Protein AF-A0A7M3X9D4-F1 (afdb_monomer)

pLDDT: mean 77.09, std 12.68, range [37.78, 92.19]

Secondary structure (DSSP, 8-state):
-----------TTHHHHHHHHHHHHTTS---------GGGSTTTTSS--PPP-GGG---TT--S----EEEEEEEETTEEEEEEE-------GGGGT-STTSHHHHHIIIII---SS----HHHHHHHTTS-----

Nearest PDB structures (foldseek):
  8yf8-assembly1_B  TM=4.344E-01  e=1.551E+00  Dragon grouper nervous necrosis virus

Mean predicted aligned error: 13.65 Å

Solvent-accessible surface area (backbone atoms only — not comparable to full-atom values): 8427 Å² total; per-residue (Å²): 137,87,82,81,79,80,79,78,81,74,70,87,61,53,62,66,54,51,52,51,49,61,62,52,51,61,76,76,47,80,78,82,65,44,71,53,30,68,37,23,25,66,91,60,34,68,38,65,19,54,62,69,58,68,90,74,58,88,50,89,88,55,80,58,75,40,78,67,47,79,47,80,44,74,81,46,102,88,40,73,48,78,49,79,46,77,46,70,66,63,41,63,29,58,85,72,56,42,27,80,80,9,60,35,14,44,31,29,48,75,70,40,58,45,59,95,82,54,52,51,54,69,60,51,49,69,44,40,74,90,48,76,38,61,65,129

Sequence (136 aa):
MTGSAGMRNQSKNGLPFLLVAMFTLQMLVPIVSASGMQSCSPLISSGTCDTYDHNDDMTEHRQDWVEGSYVFDLISTSSIELELTWAVREFERDTLGLGSGTTVGDTLEQTDGLDANDGAPADLIRHTFDQSTGGS

Structure (mmCIF, N/CA/C/O backbone):
data_AF-A0A7M3X9D4-F1
#
_entry.id   AF-A0A7M3X9D4-F1
#
loop_
_atom_site.group_PDB
_atom_site.id
_atom_site.type_symbol
_atom_site.label_atom_id
_atom_site.label_alt_id
_atom_site.label_comp_id
_atom_site.label_asym_id
_atom_site.label_entity_id
_atom_site.label_seq_id
_atom_site.pdbx_PDB_ins_code
_atom_site.Cartn_x
_atom_site.Cartn_y
_atom_site.Cartn_z
_atom_site.occupancy
_atom_site.B_iso_or_equiv
_atom_site.auth_seq_id
_atom_site.auth_comp_id
_atom_site.auth_asym_id
_atom_site.auth_atom_id
_atom_site.pdbx_PDB_model_num
ATOM 1 N N . MET A 1 1 ? -18.888 41.094 60.535 1.00 37.78 1 MET A N 1
ATOM 2 C CA . MET A 1 1 ? -17.920 40.583 59.542 1.00 37.78 1 MET A CA 1
ATOM 3 C C . MET A 1 1 ? -18.711 40.040 58.364 1.00 37.78 1 MET A C 1
ATOM 5 O O . MET A 1 1 ? -19.284 38.967 58.466 1.00 37.78 1 MET A O 1
ATOM 9 N N . THR A 1 2 ? -18.864 40.831 57.304 1.00 40.19 2 THR A N 1
ATOM 10 C CA . THR A 1 2 ? -19.602 40.453 56.090 1.00 40.19 2 THR A CA 1
ATOM 11 C C . THR A 1 2 ? -18.639 39.774 55.118 1.00 40.19 2 THR A C 1
ATOM 13 O O . THR A 1 2 ? -17.779 40.437 54.544 1.00 40.19 2 THR A O 1
ATOM 16 N N . GLY A 1 3 ? -18.745 38.453 54.970 1.00 42.03 3 GLY A N 1
ATOM 17 C CA . GLY A 1 3 ? -18.007 37.698 53.959 1.00 42.03 3 GLY A CA 1
ATOM 18 C C . GLY A 1 3 ? -18.709 37.807 52.609 1.00 42.03 3 GLY A C 1
ATOM 19 O O . GLY A 1 3 ? -19.801 37.273 52.439 1.00 42.03 3 GLY A O 1
ATOM 20 N N . SER A 1 4 ? -18.098 38.522 51.665 1.00 45.66 4 SER A N 1
ATOM 21 C CA . SER A 1 4 ? -18.539 38.577 50.270 1.00 45.66 4 SER A CA 1
ATOM 22 C C . SER A 1 4 ? -18.175 37.260 49.583 1.00 45.66 4 SER A C 1
ATOM 24 O O . SER A 1 4 ? -16.997 36.967 49.375 1.00 45.66 4 SER A O 1
ATOM 26 N N . ALA A 1 5 ? -19.177 36.439 49.267 1.00 51.94 5 ALA A N 1
ATOM 27 C CA . ALA A 1 5 ? -18.996 35.263 48.430 1.00 51.94 5 ALA A CA 1
ATOM 28 C C . ALA A 1 5 ? -18.882 35.721 46.970 1.00 51.94 5 ALA A C 1
ATOM 30 O O . ALA A 1 5 ? -19.859 36.154 46.360 1.00 51.94 5 ALA A O 1
ATOM 31 N N . GLY A 1 6 ? -17.672 35.646 46.414 1.00 48.75 6 GLY A N 1
ATOM 32 C CA . GLY A 1 6 ? -17.430 35.904 45.000 1.00 48.75 6 GLY A CA 1
ATOM 33 C C . GLY A 1 6 ? -18.200 34.910 44.131 1.00 48.75 6 GLY A C 1
ATOM 34 O O . GLY A 1 6 ? -17.883 33.721 44.101 1.00 48.75 6 GLY A O 1
ATOM 35 N N . MET A 1 7 ? -19.204 35.397 43.402 1.00 52.00 7 MET A N 1
ATOM 36 C CA . MET A 1 7 ? -19.862 34.642 42.339 1.00 52.00 7 MET A CA 1
ATOM 37 C C . MET A 1 7 ? -18.863 34.410 41.199 1.00 52.00 7 MET A C 1
ATOM 39 O O . MET A 1 7 ? -18.605 35.293 40.382 1.00 52.00 7 MET A O 1
ATOM 43 N N . ARG A 1 8 ? -18.285 33.206 41.144 1.00 59.38 8 ARG A N 1
ATOM 44 C CA . ARG A 1 8 ? -17.506 32.733 39.994 1.00 59.38 8 ARG A CA 1
ATOM 45 C C . ARG A 1 8 ? -18.478 32.477 38.842 1.00 59.38 8 ARG A C 1
ATOM 47 O O . ARG A 1 8 ? -19.242 31.514 38.867 1.00 59.38 8 ARG A O 1
ATOM 54 N N . ASN A 1 9 ? -18.469 33.366 37.856 1.00 60.09 9 ASN A N 1
ATOM 55 C CA . ASN A 1 9 ? -19.311 33.273 36.670 1.00 60.09 9 ASN A CA 1
ATOM 56 C C . ASN A 1 9 ? -18.798 32.122 35.781 1.00 60.09 9 ASN A C 1
ATOM 58 O O . ASN A 1 9 ? -17.870 32.295 34.995 1.00 60.09 9 ASN A O 1
ATOM 62 N N . GLN A 1 10 ? -19.343 30.918 35.965 1.00 63.78 10 GLN A N 1
ATOM 63 C CA . GLN A 1 10 ? -19.098 29.778 35.079 1.00 63.78 10 GLN A CA 1
ATOM 64 C C . GLN A 1 10 ? -19.729 30.088 33.716 1.00 63.78 10 GLN A C 1
ATOM 66 O O . GLN A 1 10 ? -20.948 30.258 33.619 1.00 63.78 10 GLN A O 1
ATOM 71 N N . SER A 1 11 ? -18.913 30.213 32.665 1.00 61.94 11 SER A N 1
ATOM 72 C CA . SER A 1 11 ? -19.422 30.512 31.329 1.00 61.94 11 SER A CA 1
ATOM 73 C C . SER A 1 11 ? -20.220 29.312 30.804 1.00 61.94 11 SER A C 1
ATOM 75 O O . SER A 1 11 ? -19.688 28.257 30.472 1.00 61.94 11 SER A O 1
ATOM 77 N N . LYS A 1 12 ? -21.543 29.477 30.707 1.00 64.62 12 LYS A N 1
ATOM 78 C CA . LYS A 1 12 ? -22.460 28.456 30.165 1.00 64.62 12 LYS A CA 1
ATOM 79 C C . LYS A 1 12 ? -22.243 28.176 28.670 1.00 64.62 12 LYS A C 1
ATOM 81 O O . LYS A 1 12 ? -22.809 27.232 28.133 1.00 64.62 12 LYS A O 1
ATOM 86 N N . ASN A 1 13 ? -21.395 28.973 28.019 1.00 70.00 13 ASN A N 1
ATOM 87 C CA . ASN A 1 13 ? -21.149 28.926 26.583 1.00 70.00 13 ASN A CA 1
ATOM 88 C C . ASN A 1 13 ? -19.812 28.253 26.228 1.00 70.00 13 ASN A C 1
ATOM 90 O O . ASN A 1 13 ? -19.536 28.082 25.050 1.00 70.00 13 ASN A O 1
ATOM 94 N N . GLY A 1 14 ? -18.977 27.851 27.195 1.00 79.19 14 GLY A N 1
ATOM 95 C CA . GLY A 1 14 ? -17.676 27.236 26.889 1.00 79.19 14 GLY A CA 1
ATOM 96 C C . GLY A 1 14 ? -17.787 25.873 26.195 1.00 79.19 14 GLY A C 1
ATOM 97 O O . GLY A 1 14 ? -17.037 25.586 25.267 1.00 79.19 14 GLY A O 1
ATOM 98 N N . LEU A 1 15 ? -18.770 25.064 26.600 1.00 84.88 15 LEU A N 1
ATOM 99 C CA . LEU A 1 15 ? -18.989 23.717 26.069 1.00 84.88 15 LEU A CA 1
ATOM 100 C C . LEU A 1 15 ? -19.332 23.686 24.564 1.00 84.88 15 LEU A C 1
ATOM 102 O O . LEU A 1 15 ? -18.659 22.957 23.839 1.00 84.88 15 LEU A O 1
ATOM 106 N N . PRO A 1 16 ? -20.312 24.460 24.047 1.00 90.50 16 PRO A N 1
ATOM 107 C CA . PRO A 1 16 ? -20.614 24.446 22.615 1.00 90.50 16 PRO A CA 1
ATOM 108 C C . PRO A 1 16 ? -19.451 24.964 21.760 1.00 90.50 16 PRO A C 1
ATOM 110 O O . PRO A 1 16 ? -19.205 24.416 20.691 1.00 90.50 16 PRO A O 1
ATOM 113 N N . PHE A 1 17 ? -18.690 25.957 22.234 1.00 89.38 17 PHE A N 1
ATOM 114 C CA . PHE A 1 17 ? -17.497 26.425 21.519 1.00 89.38 17 PHE A CA 1
ATOM 115 C C . PHE A 1 17 ? -16.393 25.364 21.467 1.00 89.38 17 PHE A C 1
ATOM 117 O O . PHE A 1 17 ? -15.770 25.195 20.423 1.00 89.38 17 PHE A O 1
ATOM 124 N N . LEU A 1 18 ? -16.180 24.622 22.558 1.00 90.56 18 LEU A N 1
ATOM 125 C CA . LEU A 1 18 ? -15.202 23.535 22.602 1.00 90.56 18 LEU A CA 1
ATOM 126 C C . LEU A 1 18 ? -15.594 22.377 21.674 1.00 90.56 18 LEU A C 1
ATOM 128 O O . LEU A 1 18 ? -14.745 21.863 20.953 1.00 90.56 18 LEU A O 1
ATOM 132 N N . LEU A 1 19 ? -16.879 22.016 21.631 1.00 90.25 19 LEU A N 1
ATOM 133 C CA . LEU A 1 19 ? -17.377 20.981 20.722 1.00 90.25 19 LEU A CA 1
ATOM 134 C C . LEU A 1 19 ? -17.232 21.398 19.254 1.00 90.25 19 LEU A C 1
ATOM 136 O O . LEU A 1 19 ? -16.713 20.624 18.456 1.00 90.25 19 LEU A O 1
ATOM 140 N N . VAL A 1 20 ? -17.617 22.628 18.899 1.00 92.19 20 VAL A N 1
ATOM 141 C CA . VAL A 1 20 ? -17.435 23.145 17.532 1.00 92.19 20 VAL A CA 1
ATOM 142 C C . VAL A 1 20 ? -15.955 23.174 17.156 1.00 92.19 20 VAL A C 1
ATOM 144 O O . VAL A 1 20 ? -15.617 22.743 16.060 1.00 92.19 20 VAL A O 1
ATOM 147 N N . ALA A 1 21 ? -15.071 23.598 18.063 1.00 90.31 21 ALA A N 1
ATOM 148 C CA . ALA A 1 21 ? -13.631 23.577 17.827 1.00 90.31 21 ALA A CA 1
ATOM 149 C C . ALA A 1 21 ? -13.099 22.153 17.605 1.00 90.31 21 ALA A C 1
ATOM 151 O O . ALA A 1 21 ? -12.319 21.949 16.688 1.00 90.31 21 ALA A O 1
ATOM 152 N N . MET A 1 22 ? -13.541 21.156 18.379 1.00 87.00 22 MET A N 1
ATOM 153 C CA . MET A 1 22 ? -13.135 19.758 18.177 1.00 87.00 22 MET A CA 1
ATOM 154 C C . MET A 1 22 ? -13.638 19.176 16.850 1.00 87.00 22 MET A C 1
ATOM 156 O O . MET A 1 22 ? -12.918 18.401 16.225 1.00 87.00 22 MET A O 1
ATOM 160 N N . PHE A 1 23 ? -14.842 19.544 16.402 1.00 84.75 23 PHE A N 1
ATOM 161 C CA . PHE A 1 23 ? -15.377 19.099 15.111 1.00 84.75 23 PHE A CA 1
ATOM 162 C C . PHE A 1 23 ? -14.699 19.789 13.922 1.00 84.75 23 PHE A C 1
ATOM 164 O O . PHE A 1 23 ? -14.432 19.140 12.916 1.00 84.75 23 PHE A O 1
ATOM 171 N N . THR A 1 24 ? -14.370 21.081 14.023 1.00 86.56 24 THR A N 1
ATOM 172 C CA . THR A 1 24 ? -13.686 21.804 12.938 1.00 86.56 24 THR A CA 1
ATOM 173 C C . THR A 1 24 ? -12.174 21.597 12.933 1.00 86.56 24 THR A C 1
ATOM 175 O O . THR A 1 24 ? -11.554 21.766 11.887 1.00 86.56 24 THR A O 1
ATOM 178 N N . LEU A 1 25 ? -11.568 21.160 14.043 1.00 81.25 25 LEU A N 1
ATOM 179 C CA . LEU A 1 25 ? -10.148 20.792 14.097 1.00 81.25 25 LEU A CA 1
ATOM 180 C C . LEU A 1 25 ? -9.820 19.639 13.136 1.00 81.25 25 LEU A C 1
ATOM 182 O O . LEU A 1 25 ? -8.740 19.618 12.556 1.00 81.25 25 LEU A O 1
ATOM 186 N N . GLN A 1 26 ? -10.782 18.743 12.896 1.00 70.94 26 GLN A N 1
ATOM 187 C CA . GLN A 1 26 ? -10.678 17.642 11.929 1.00 70.94 26 GLN A CA 1
ATOM 188 C C . GLN A 1 26 ? -10.589 18.147 10.478 1.00 70.94 26 GLN A C 1
ATOM 190 O O . GLN A 1 26 ? -10.021 17.482 9.623 1.00 70.94 26 GLN A O 1
ATOM 195 N N . MET A 1 27 ? -11.116 19.346 10.200 1.00 72.50 27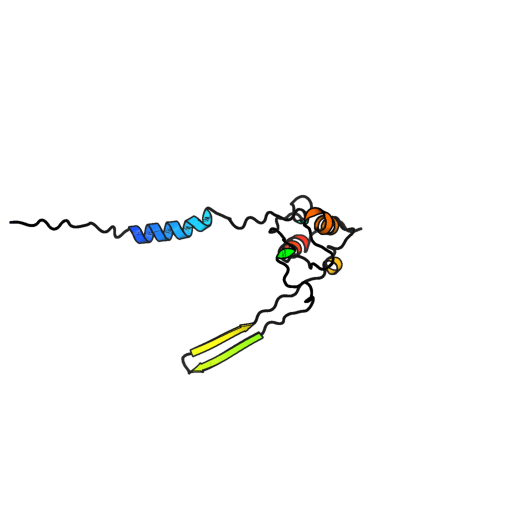 MET A N 1
ATOM 196 C CA . MET A 1 27 ? -11.072 19.976 8.873 1.00 72.50 27 MET A CA 1
ATOM 197 C C . MET A 1 27 ? -9.727 20.656 8.590 1.00 72.50 27 MET A C 1
ATOM 199 O O . MET A 1 27 ? -9.410 20.934 7.438 1.00 72.50 27 MET A O 1
ATOM 203 N N . LEU A 1 28 ? -8.957 20.976 9.636 1.00 68.31 28 LEU A N 1
ATOM 204 C CA . LEU A 1 28 ? -7.685 21.694 9.523 1.00 68.31 28 LEU A CA 1
ATOM 205 C C . LEU A 1 28 ? -6.493 20.766 9.303 1.00 68.31 28 LEU A C 1
ATOM 207 O O . LEU A 1 28 ? -5.396 21.258 9.045 1.00 68.31 28 LEU A O 1
ATOM 211 N N . VAL A 1 29 ? -6.683 19.449 9.409 1.00 60.53 29 VAL A N 1
ATOM 212 C CA . VAL A 1 29 ? -5.576 18.513 9.274 1.00 60.53 29 VAL A CA 1
ATOM 213 C C . VAL A 1 29 ? -6.003 17.241 8.533 1.00 60.53 29 VAL A C 1
ATOM 215 O O . VAL A 1 29 ? -6.537 16.321 9.151 1.00 60.53 29 VAL A O 1
ATOM 218 N N . PRO A 1 30 ? -5.712 17.117 7.227 1.00 54.84 30 PRO A N 1
ATOM 219 C CA . PRO A 1 30 ? -5.556 15.805 6.619 1.00 54.84 30 PRO A CA 1
ATOM 220 C C . PRO A 1 30 ? -4.193 15.250 7.075 1.00 54.84 30 PRO A C 1
ATOM 222 O O . PRO A 1 30 ? -3.223 15.306 6.331 1.00 54.84 30 PRO A O 1
ATOM 225 N N . ILE A 1 31 ? -4.065 14.809 8.338 1.00 52.59 31 ILE A N 1
ATOM 226 C CA . ILE A 1 31 ? -2.776 14.289 8.870 1.00 52.59 31 ILE A CA 1
ATOM 227 C C . ILE A 1 31 ? -2.479 12.855 8.443 1.00 52.59 31 ILE A C 1
ATOM 229 O O . ILE A 1 31 ? -1.379 12.375 8.688 1.00 52.59 31 ILE A O 1
ATOM 233 N N . VAL A 1 32 ? -3.413 12.180 7.779 1.00 55.72 32 VAL A N 1
ATOM 234 C CA . VAL A 1 32 ? -3.086 10.965 7.032 1.00 55.72 32 VAL A CA 1
ATOM 235 C C . VAL A 1 32 ? -2.713 11.415 5.626 1.00 55.72 32 VAL A C 1
ATOM 237 O O . VAL A 1 32 ? -3.526 11.399 4.704 1.00 55.72 32 VAL A O 1
ATOM 240 N N . SER A 1 33 ? -1.509 11.971 5.500 1.00 59.03 33 SER A N 1
ATOM 241 C CA . SER A 1 33 ? -0.918 12.238 4.196 1.00 59.03 33 SER A CA 1
ATOM 242 C C . SER A 1 33 ? -0.265 10.953 3.710 1.00 59.03 33 SER A C 1
ATOM 244 O O . SER A 1 33 ? 0.790 10.571 4.214 1.00 59.03 33 SER A O 1
ATOM 246 N N . ALA A 1 34 ? -0.891 10.321 2.727 1.00 63.16 34 ALA A N 1
ATOM 247 C CA . ALA A 1 34 ? -0.313 9.236 1.956 1.00 63.16 34 ALA A CA 1
ATOM 248 C C . ALA A 1 34 ? 0.924 9.763 1.207 1.00 63.16 34 ALA A C 1
ATOM 250 O O . ALA A 1 34 ? 0.803 10.490 0.221 1.00 63.16 34 ALA A O 1
ATOM 251 N N . SER A 1 35 ? 2.122 9.532 1.743 1.00 68.94 35 SER A N 1
ATOM 252 C CA . SER A 1 35 ? 3.373 10.015 1.155 1.00 68.94 35 SER A CA 1
ATOM 253 C C . SER A 1 35 ? 4.529 9.110 1.555 1.00 68.94 35 SER A C 1
ATOM 255 O O . SER A 1 35 ? 5.314 9.459 2.439 1.00 68.94 35 SER A O 1
ATOM 257 N N . GLY A 1 36 ? 4.667 7.980 0.869 1.00 77.88 36 GLY A N 1
ATOM 258 C CA . GLY A 1 36 ? 5.855 7.145 1.050 1.00 77.88 36 GLY A CA 1
ATOM 259 C C . GLY A 1 36 ? 6.241 6.264 -0.124 1.00 77.88 36 GLY A C 1
ATOM 260 O O . GLY A 1 36 ? 7.410 5.914 -0.214 1.00 77.88 36 GLY A O 1
ATOM 261 N N . MET A 1 37 ? 5.321 5.974 -1.047 1.00 87.69 37 MET A N 1
ATOM 262 C CA . MET A 1 37 ? 5.617 5.131 -2.208 1.00 87.69 37 MET A CA 1
ATOM 263 C C . MET A 1 37 ? 5.757 5.941 -3.498 1.00 87.69 37 MET A C 1
ATOM 265 O O . MET A 1 37 ? 4.819 6.615 -3.943 1.00 87.69 37 MET A O 1
ATOM 269 N N . GLN A 1 38 ? 6.917 5.835 -4.144 1.00 88.62 38 GLN A N 1
ATOM 270 C CA . GLN A 1 38 ? 7.179 6.422 -5.453 1.00 88.62 38 GLN A CA 1
ATOM 271 C C . GLN A 1 38 ? 6.349 5.743 -6.547 1.00 88.62 38 GLN A C 1
ATOM 273 O O . GLN A 1 38 ? 5.917 6.423 -7.482 1.00 88.62 38 GLN A O 1
ATOM 278 N N . SER A 1 39 ? 6.049 4.450 -6.409 1.00 87.38 39 SER A N 1
ATOM 279 C CA . SER A 1 39 ? 5.245 3.680 -7.371 1.00 87.38 39 SER A CA 1
ATOM 280 C C . SER A 1 39 ? 3.839 4.243 -7.545 1.00 87.38 39 SER A C 1
ATOM 282 O O . SER A 1 39 ? 3.262 4.174 -8.627 1.00 87.38 39 SER A O 1
ATOM 284 N N . CYS A 1 40 ? 3.304 4.882 -6.505 1.00 86.94 40 CYS A N 1
ATOM 285 C CA . CYS A 1 40 ? 2.011 5.544 -6.580 1.00 86.94 40 CYS A CA 1
ATOM 286 C C . CYS A 1 40 ? 2.076 6.978 -7.084 1.00 86.94 40 CYS A C 1
ATOM 288 O O . CYS A 1 40 ? 1.022 7.563 -7.313 1.00 86.94 40 CYS A O 1
ATOM 290 N N . SER A 1 41 ? 3.270 7.553 -7.257 1.00 85.31 41 SER A N 1
ATOM 291 C CA . SER A 1 41 ? 3.432 8.971 -7.567 1.00 85.31 41 SER A CA 1
ATOM 292 C C . SER A 1 41 ? 2.594 9.400 -8.778 1.00 85.31 41 SER A C 1
ATOM 294 O O . SER A 1 41 ? 2.347 8.599 -9.689 1.00 85.31 41 SER A O 1
ATOM 296 N N . PRO A 1 42 ? 2.196 10.683 -8.861 1.00 77.62 42 PRO A N 1
ATOM 297 C CA . PRO A 1 42 ? 1.394 11.178 -9.976 1.00 77.62 42 PRO A CA 1
ATOM 298 C C . PRO A 1 42 ? 2.025 10.954 -11.357 1.00 77.62 42 PRO A C 1
ATOM 300 O O . PRO A 1 42 ? 1.317 10.966 -12.359 1.00 77.62 42 PRO A O 1
ATOM 303 N N . LEU A 1 43 ? 3.346 10.755 -11.405 1.00 73.44 43 LEU A N 1
ATOM 304 C CA . LEU A 1 43 ? 4.105 10.480 -12.619 1.00 73.44 43 LEU A CA 1
ATOM 305 C C . LEU A 1 43 ? 4.014 9.012 -13.073 1.00 73.44 43 LEU A C 1
ATOM 307 O O . LEU A 1 43 ? 4.184 8.749 -14.259 1.00 73.44 43 LEU A O 1
ATOM 311 N N . ILE A 1 44 ? 3.764 8.083 -12.146 1.00 75.12 44 ILE A N 1
ATOM 312 C CA . ILE A 1 44 ? 3.837 6.634 -12.380 1.00 75.12 44 ILE A CA 1
ATOM 313 C C . ILE A 1 44 ? 2.445 5.991 -12.352 1.00 75.12 44 ILE A C 1
ATOM 315 O O . ILE A 1 44 ? 2.089 5.289 -13.291 1.00 75.12 44 ILE A O 1
ATOM 319 N N . SER A 1 45 ? 1.632 6.267 -11.325 1.00 70.88 45 SER A N 1
ATOM 320 C CA . SER A 1 45 ? 0.302 5.652 -11.152 1.00 70.88 45 SER A CA 1
ATOM 321 C C . SER A 1 45 ? -0.802 6.659 -10.795 1.00 70.88 45 SER A C 1
ATOM 323 O O . SER A 1 45 ? -1.888 6.276 -10.355 1.00 70.88 45 SER A O 1
ATOM 325 N N . SER A 1 46 ? -0.574 7.959 -11.014 1.00 73.38 46 SER A N 1
ATOM 326 C CA . SER A 1 46 ? -1.583 9.023 -10.847 1.00 73.38 46 SER A CA 1
ATOM 327 C C . SER A 1 46 ? -2.177 9.166 -9.428 1.00 73.38 46 SER A C 1
ATOM 329 O O . SER A 1 46 ? -3.314 9.613 -9.276 1.00 73.38 46 SER A O 1
ATOM 331 N N . GLY A 1 47 ? -1.430 8.809 -8.376 1.00 78.06 47 GLY A N 1
ATOM 332 C CA . GLY A 1 47 ? -1.950 8.746 -7.008 1.00 78.06 47 GLY A CA 1
ATOM 333 C C . GLY A 1 47 ? -0.986 9.199 -5.913 1.00 78.06 47 GLY A C 1
ATOM 334 O O . GLY A 1 47 ? 0.031 9.853 -6.152 1.00 78.06 47 GLY A O 1
ATOM 335 N N . THR A 1 48 ? -1.355 8.856 -4.682 1.00 83.88 48 THR A N 1
ATOM 336 C CA . THR A 1 48 ? -0.545 9.015 -3.472 1.00 83.88 48 THR A CA 1
ATOM 337 C C . THR A 1 48 ? -0.881 7.852 -2.549 1.00 83.88 48 THR A C 1
ATOM 339 O O . THR A 1 48 ? -2.034 7.736 -2.132 1.00 83.88 48 THR A O 1
ATOM 342 N N . CYS A 1 49 ? 0.104 7.008 -2.260 1.00 84.69 49 CYS A N 1
ATOM 343 C CA . CYS A 1 49 ? -0.033 5.867 -1.355 1.00 84.69 49 CYS A CA 1
ATOM 344 C C . CYS A 1 49 ? 0.684 6.140 -0.038 1.00 84.69 49 CYS A C 1
ATOM 346 O O . CYS A 1 49 ? 1.601 6.974 0.026 1.00 84.69 49 CYS A O 1
ATOM 348 N N . ASP A 1 50 ? 0.210 5.467 1.002 1.00 84.38 50 ASP A N 1
ATOM 349 C CA . ASP A 1 50 ? 0.818 5.470 2.318 1.00 84.38 50 ASP A CA 1
ATOM 350 C C . ASP A 1 50 ? 2.240 4.904 2.231 1.00 84.38 50 ASP A C 1
ATOM 352 O O . ASP A 1 50 ? 2.651 4.309 1.233 1.00 84.38 50 ASP A O 1
ATOM 356 N N . THR A 1 51 ? 3.044 5.171 3.254 1.00 83.06 51 THR A N 1
ATOM 357 C CA . THR A 1 51 ? 4.372 4.569 3.332 1.00 83.06 51 THR A CA 1
ATOM 358 C C . THR A 1 51 ? 4.230 3.078 3.560 1.00 83.06 51 THR A C 1
ATOM 360 O O . THR A 1 51 ? 3.519 2.655 4.469 1.00 83.06 51 THR A O 1
ATOM 363 N N . TYR A 1 52 ? 4.942 2.309 2.751 1.00 83.38 52 TYR A N 1
ATOM 364 C CA . TYR A 1 52 ? 5.132 0.888 2.960 1.00 83.38 52 TYR A CA 1
ATOM 365 C C . TYR A 1 52 ? 6.440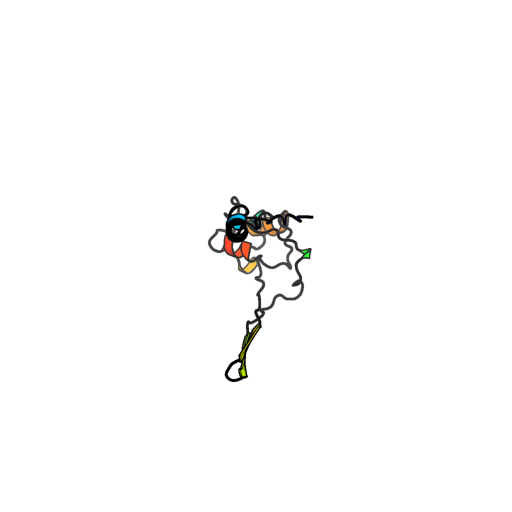 0.654 3.735 1.00 83.38 52 TYR A C 1
ATOM 367 O O . TYR A 1 52 ? 7.448 1.306 3.454 1.00 83.38 52 TYR A O 1
ATOM 375 N N . ASP A 1 53 ? 6.414 -0.251 4.714 1.00 83.44 53 ASP A N 1
ATOM 376 C CA . ASP A 1 53 ? 7.594 -0.749 5.426 1.00 83.44 53 ASP A CA 1
ATOM 377 C C . ASP A 1 53 ? 7.504 -2.275 5.503 1.00 83.44 53 ASP A C 1
ATOM 379 O O . ASP A 1 53 ? 6.591 -2.820 6.121 1.00 83.44 53 ASP A O 1
ATOM 383 N N . HIS A 1 54 ? 8.463 -2.963 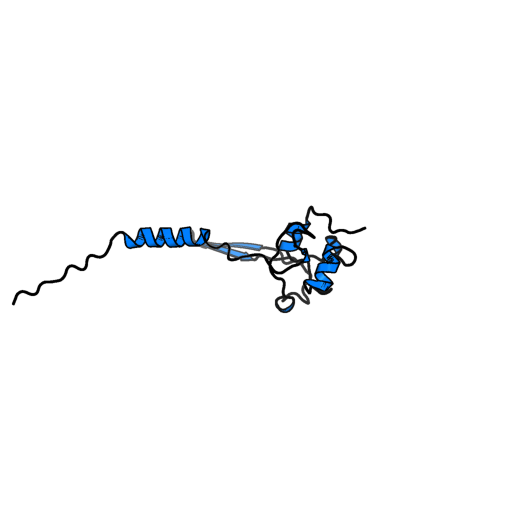4.888 1.00 80.75 54 HIS A N 1
ATOM 384 C CA . HIS A 1 54 ? 8.548 -4.423 4.908 1.00 80.75 54 HIS A CA 1
ATOM 385 C C . HIS A 1 54 ? 8.658 -4.989 6.332 1.00 80.75 54 HIS A C 1
ATOM 387 O O . HIS A 1 54 ? 8.176 -6.079 6.611 1.00 80.75 54 HIS A O 1
ATOM 393 N N . ASN A 1 55 ? 9.231 -4.245 7.283 1.00 83.75 55 ASN A N 1
ATOM 394 C CA . ASN A 1 55 ? 9.334 -4.721 8.667 1.00 83.75 55 ASN A CA 1
ATOM 395 C C . ASN A 1 55 ? 7.977 -4.806 9.381 1.00 83.75 55 ASN A C 1
ATOM 397 O O . ASN A 1 55 ? 7.878 -5.470 10.416 1.00 83.75 55 ASN A O 1
ATOM 401 N N . ASP A 1 56 ? 6.956 -4.131 8.850 1.00 80.62 56 ASP A N 1
ATOM 402 C CA . ASP A 1 56 ? 5.587 -4.210 9.351 1.00 80.62 56 ASP A CA 1
ATOM 403 C C . ASP A 1 56 ? 4.814 -5.383 8.722 1.00 80.62 56 ASP A C 1
ATOM 405 O O . ASP A 1 56 ? 3.683 -5.667 9.140 1.00 80.62 56 ASP A O 1
ATOM 409 N N . ASP A 1 57 ? 5.413 -6.098 7.760 1.00 76.69 57 ASP A N 1
ATOM 410 C CA . ASP A 1 57 ? 4.816 -7.295 7.189 1.00 76.69 57 ASP A CA 1
ATOM 411 C C . ASP A 1 57 ? 4.866 -8.463 8.188 1.00 76.69 57 ASP A C 1
ATOM 413 O O . ASP A 1 57 ? 5.896 -9.068 8.482 1.00 76.69 57 ASP A O 1
ATOM 417 N N . MET A 1 58 ? 3.697 -8.801 8.729 1.00 74.12 58 MET A N 1
ATOM 418 C CA . MET A 1 58 ? 3.498 -9.954 9.609 1.00 74.12 58 MET A CA 1
ATOM 419 C C . MET A 1 58 ? 2.960 -11.181 8.852 1.00 74.12 58 MET A C 1
ATOM 421 O O . MET A 1 58 ? 2.512 -12.146 9.483 1.00 74.12 58 MET A O 1
ATOM 425 N N . THR A 1 59 ? 2.961 -11.145 7.516 1.00 68.50 59 THR A N 1
ATOM 426 C CA . THR A 1 59 ? 2.392 -12.170 6.633 1.00 68.50 59 THR A CA 1
ATOM 427 C C . THR A 1 59 ? 3.407 -12.932 5.779 1.00 68.50 59 THR A C 1
ATOM 429 O O . THR A 1 59 ? 2.982 -13.766 4.986 1.00 68.50 59 THR A O 1
ATOM 432 N N . GLU A 1 60 ? 4.709 -12.836 6.086 1.00 65.50 60 GLU A N 1
ATOM 433 C CA . GLU A 1 60 ? 5.842 -13.529 5.422 1.00 65.50 60 GLU A CA 1
ATOM 434 C C . GLU A 1 60 ? 5.597 -15.023 5.068 1.00 65.50 60 GLU A C 1
ATOM 436 O O . GLU A 1 60 ? 6.197 -15.571 4.148 1.00 65.50 60 GLU A O 1
ATOM 441 N N . HIS A 1 61 ? 4.691 -15.718 5.775 1.00 64.06 61 HIS A N 1
ATOM 442 C CA . 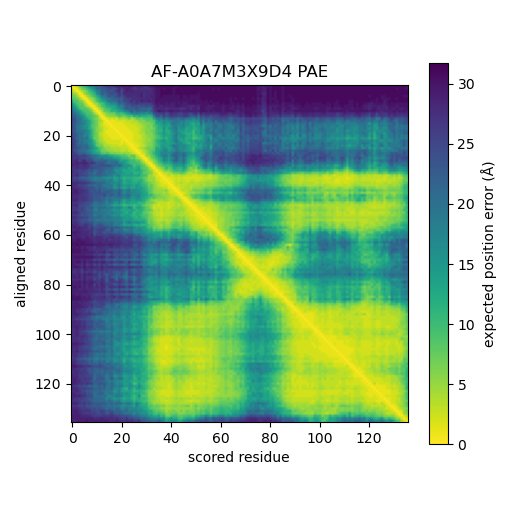HIS A 1 61 ? 4.368 -17.139 5.563 1.00 64.06 61 HIS A CA 1
ATOM 443 C C . HIS A 1 61 ? 2.869 -17.427 5.309 1.00 64.06 61 HIS A C 1
ATOM 445 O O . HIS A 1 61 ? 2.420 -18.567 5.482 1.00 64.06 61 HIS A O 1
ATOM 451 N N . ARG A 1 62 ? 2.046 -16.415 5.001 1.00 60.06 62 ARG A N 1
ATOM 452 C CA . ARG A 1 62 ? 0.572 -16.506 5.003 1.00 60.06 62 ARG A CA 1
ATOM 453 C C . ARG A 1 62 ? -0.042 -15.856 3.758 1.00 60.06 62 ARG A C 1
ATOM 455 O O . ARG A 1 62 ? -0.805 -14.910 3.856 1.00 60.06 62 ARG A O 1
ATOM 462 N N . GLN A 1 63 ? 0.202 -16.476 2.608 1.00 56.53 63 GLN A N 1
ATOM 463 C CA . GLN A 1 63 ? -0.318 -16.071 1.290 1.00 56.53 63 GLN A CA 1
ATOM 464 C C . GLN A 1 63 ? -1.817 -16.377 1.066 1.00 56.53 63 GLN A C 1
ATOM 466 O O . GLN A 1 63 ? -2.338 -16.200 -0.036 1.00 56.53 63 GLN A O 1
ATOM 471 N N . ASP A 1 64 ? -2.525 -16.876 2.084 1.00 64.81 64 ASP A N 1
ATOM 472 C CA . ASP A 1 64 ? -3.863 -17.435 1.914 1.00 64.81 64 ASP A CA 1
ATOM 473 C C . ASP A 1 64 ? -4.960 -16.641 2.617 1.00 64.81 64 ASP A C 1
ATOM 475 O O . ASP A 1 64 ? -4.800 -16.100 3.710 1.00 64.81 64 ASP A O 1
ATOM 479 N N . TRP A 1 65 ? -6.102 -16.644 1.926 1.00 58.78 65 TRP A N 1
ATOM 480 C CA . TRP A 1 65 ? -7.410 -16.144 2.313 1.00 58.78 65 TRP A CA 1
ATOM 481 C C . TRP A 1 65 ? -7.678 -16.235 3.808 1.00 58.78 65 TRP A C 1
ATOM 483 O O . TRP A 1 65 ? -7.547 -17.290 4.430 1.00 58.78 65 TRP A O 1
ATOM 493 N N . VAL A 1 66 ? -8.231 -15.157 4.342 1.00 57.19 66 VAL A N 1
ATOM 494 C CA . VAL A 1 66 ? -9.027 -15.244 5.553 1.00 57.19 66 VAL A CA 1
ATOM 495 C C . VAL A 1 66 ? -10.469 -14.953 5.107 1.00 57.19 66 VAL A C 1
ATOM 497 O O . VAL A 1 66 ? -10.713 -14.046 4.311 1.00 57.19 66 VAL A O 1
ATOM 500 N N . GLU A 1 67 ? -11.430 -15.734 5.601 1.00 60.50 67 GLU A N 1
ATOM 501 C CA . GLU A 1 67 ? -12.863 -15.632 5.292 1.00 60.50 67 GLU A CA 1
ATOM 502 C C . GLU A 1 67 ? -13.630 -14.990 6.461 1.00 60.50 67 GLU A C 1
ATOM 504 O O . GLU A 1 67 ? -13.347 -15.271 7.628 1.00 60.50 67 GLU A O 1
ATOM 509 N N . GLY A 1 68 ? -14.567 -14.082 6.166 1.00 67.25 68 GLY A N 1
ATOM 510 C CA . GLY A 1 68 ? -15.321 -13.368 7.195 1.00 67.25 68 GLY A CA 1
ATOM 511 C C . GLY A 1 68 ? -16.523 -14.171 7.691 1.00 67.25 68 GLY A C 1
ATOM 512 O O . GLY A 1 68 ? -17.311 -14.660 6.882 1.00 67.25 68 GLY A O 1
ATOM 513 N N . SER A 1 69 ? -16.701 -14.278 9.007 1.00 76.75 69 SER A N 1
ATOM 514 C CA . SER A 1 69 ? -17.865 -14.922 9.621 1.00 76.75 69 SER A CA 1
ATOM 515 C C . SER A 1 69 ? -18.617 -13.942 10.525 1.00 76.75 69 SER A C 1
ATOM 517 O O . SER A 1 69 ? -18.032 -13.079 11.184 1.00 76.75 69 SER A O 1
ATOM 519 N N . TYR A 1 70 ? -19.945 -14.060 10.516 1.00 81.06 70 TYR A N 1
ATOM 520 C CA . TYR A 1 70 ? -20.841 -13.291 11.375 1.00 81.06 70 TYR A CA 1
ATOM 521 C C . TYR A 1 70 ? -21.587 -14.270 12.272 1.00 81.06 70 TYR A C 1
ATOM 523 O O . TYR A 1 70 ? -22.326 -15.121 11.768 1.00 81.06 70 TYR A O 1
ATOM 531 N N . VAL A 1 71 ? -21.423 -14.135 13.585 1.00 84.00 71 VAL A N 1
ATOM 532 C CA . VAL A 1 71 ? -22.183 -14.910 14.570 1.00 84.00 71 VAL A CA 1
ATOM 533 C C . VAL A 1 71 ? -23.100 -13.961 15.334 1.00 84.00 71 VAL A C 1
ATOM 535 O O . VAL A 1 71 ? -22.666 -12.934 15.855 1.00 84.00 71 VAL A O 1
ATOM 538 N N . PHE A 1 72 ? -24.391 -14.296 15.348 1.00 87.69 72 PHE A N 1
ATOM 539 C CA . PHE A 1 72 ? -25.417 -13.581 16.101 1.00 87.69 72 PHE A CA 1
ATOM 540 C C . PHE A 1 72 ? -25.920 -14.490 17.215 1.00 87.69 72 PHE A C 1
ATOM 542 O O . PHE A 1 72 ? -26.684 -15.421 16.950 1.00 87.69 72 PHE A O 1
ATOM 549 N N . ASP A 1 73 ? -25.543 -14.184 18.450 1.00 87.44 73 ASP A N 1
ATOM 550 C CA . ASP A 1 73 ? -26.011 -14.917 19.618 1.00 87.44 73 ASP A CA 1
ATOM 551 C C . ASP A 1 73 ? -27.100 -14.125 20.338 1.00 87.44 73 ASP A C 1
ATOM 553 O O . ASP A 1 73 ? -26.908 -13.006 20.821 1.00 87.44 73 ASP A O 1
ATOM 557 N N . LEU A 1 74 ? -28.296 -14.709 20.412 1.00 88.94 74 LEU A N 1
ATOM 558 C CA . LEU A 1 74 ? -29.413 -14.118 21.138 1.00 88.94 74 LEU A CA 1
ATOM 559 C C . LEU A 1 74 ? -29.336 -14.531 22.613 1.00 88.94 74 LEU A C 1
ATOM 561 O O . LEU A 1 74 ? -29.929 -15.526 23.026 1.00 88.94 74 LEU A O 1
ATOM 565 N N . ILE A 1 75 ? -28.601 -13.758 23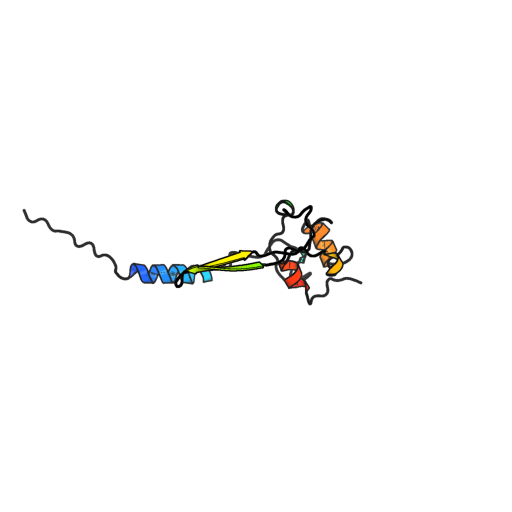.411 1.00 87.25 75 ILE A N 1
ATOM 566 C CA . ILE A 1 75 ? -28.380 -14.043 24.837 1.00 87.25 75 ILE A CA 1
ATOM 567 C C . ILE A 1 75 ? -29.689 -13.914 25.643 1.00 87.25 75 ILE A C 1
ATOM 569 O O . ILE A 1 75 ? -29.916 -14.641 26.610 1.00 87.25 75 ILE A O 1
ATOM 573 N N . SER A 1 76 ? -30.579 -12.987 25.261 1.00 85.88 76 SER A N 1
ATOM 574 C CA . SER A 1 76 ? -31.918 -12.839 25.856 1.00 85.88 76 SER A CA 1
ATOM 575 C C . SER A 1 76 ? -32.884 -12.075 24.939 1.00 85.88 76 SER A C 1
ATOM 577 O O . SER A 1 76 ? -32.489 -11.539 23.909 1.00 85.88 76 SER A O 1
ATOM 579 N N . THR A 1 77 ? -34.155 -11.929 25.340 1.00 86.12 77 THR A N 1
ATOM 580 C CA . THR A 1 77 ? -35.163 -11.133 24.603 1.00 86.12 77 THR A CA 1
ATOM 581 C C . THR A 1 77 ? -34.817 -9.647 24.463 1.00 86.12 77 THR A C 1
ATOM 583 O O . THR A 1 77 ? -35.475 -8.942 23.703 1.00 86.12 77 THR A O 1
ATOM 586 N N . SER A 1 78 ? -33.822 -9.155 25.206 1.00 89.81 78 SER A N 1
ATOM 587 C CA . SER A 1 78 ? -33.367 -7.762 25.169 1.00 89.81 78 SER A CA 1
ATOM 588 C C . SER A 1 78 ? -31.878 -7.606 24.849 1.00 89.81 78 SER A C 1
ATOM 590 O O . SER A 1 78 ? -31.373 -6.491 24.933 1.00 89.81 78 SER A O 1
ATOM 592 N N . SER A 1 79 ? -31.154 -8.686 24.530 1.00 80.44 79 SER A N 1
ATOM 593 C CA . SER A 1 79 ? -29.708 -8.627 24.290 1.00 80.44 79 SER A CA 1
ATOM 594 C C . SER A 1 79 ? -29.293 -9.578 23.175 1.00 80.44 79 SER A C 1
ATOM 596 O O . SER A 1 79 ? -29.618 -10.765 23.205 1.00 80.44 79 SER A O 1
ATOM 598 N N . ILE A 1 80 ? -28.573 -9.016 22.209 1.00 85.75 80 ILE A N 1
ATOM 599 C CA . ILE A 1 80 ? -27.937 -9.719 21.100 1.00 85.75 80 ILE A CA 1
ATOM 600 C C . ILE A 1 80 ? -26.445 -9.429 21.203 1.00 85.75 80 ILE A C 1
ATOM 602 O O . ILE A 1 80 ? -26.058 -8.267 21.354 1.00 85.75 80 ILE A O 1
ATOM 606 N N . GLU A 1 81 ? -25.639 -10.476 21.122 1.00 87.12 81 GLU A N 1
ATOM 607 C CA . GLU A 1 81 ? -24.196 -10.395 20.970 1.00 87.12 81 GLU A CA 1
ATOM 608 C C . GLU A 1 81 ? -23.842 -10.627 19.500 1.00 87.12 81 GLU A C 1
ATOM 610 O O . GLU A 1 81 ? -24.397 -11.508 18.837 1.00 87.12 81 GLU A O 1
ATOM 615 N N . LEU A 1 82 ? -22.975 -9.764 18.976 1.00 87.62 82 LEU A N 1
ATOM 616 C CA . LEU A 1 82 ? -22.494 -9.815 17.604 1.00 87.62 82 LEU A CA 1
ATOM 617 C C . LEU A 1 82 ? -20.991 -10.052 17.649 1.00 87.62 82 LEU A C 1
ATOM 619 O O . LEU A 1 82 ? -20.252 -9.176 18.102 1.00 87.62 82 LEU A O 1
ATOM 623 N N . GLU A 1 83 ? -20.555 -11.180 17.103 1.00 83.31 83 GLU A N 1
ATOM 624 C CA . GLU A 1 83 ? -19.147 -11.410 16.806 1.00 83.31 83 GLU A CA 1
ATOM 625 C C . GLU A 1 83 ? -18.922 -11.271 15.299 1.00 83.31 83 GLU A C 1
ATOM 627 O O . GLU A 1 83 ? -19.548 -11.956 14.484 1.00 83.31 83 GLU A O 1
ATOM 632 N N . LEU A 1 84 ? -18.043 -10.335 14.937 1.00 80.19 84 LEU A N 1
ATOM 633 C CA . LEU A 1 84 ? -17.595 -10.119 13.569 1.00 80.19 84 LEU A CA 1
ATOM 634 C C . LEU A 1 84 ? -16.148 -10.575 13.447 1.00 80.19 84 LEU A C 1
ATOM 636 O O . LEU A 1 84 ? -15.237 -9.888 13.912 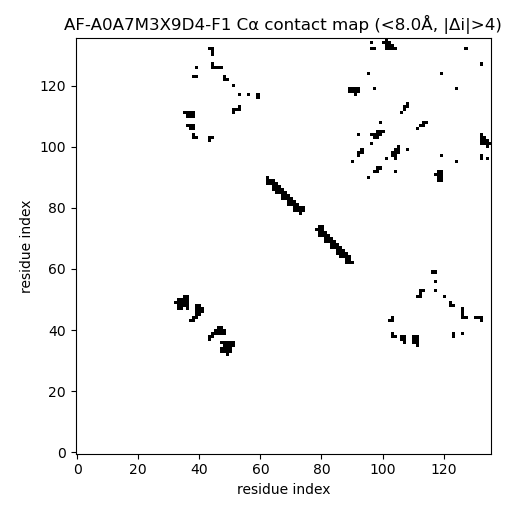1.00 80.19 84 LEU A O 1
ATOM 640 N N . THR A 1 85 ? -15.936 -11.696 12.770 1.00 73.38 85 THR A N 1
ATOM 641 C CA . THR A 1 85 ? -14.605 -12.105 12.336 1.00 73.38 85 THR A CA 1
ATOM 642 C C . THR A 1 85 ? -14.418 -11.637 10.899 1.00 73.38 85 THR A C 1
ATOM 644 O O . THR A 1 85 ? -15.174 -12.021 10.011 1.00 73.38 85 THR A O 1
ATOM 647 N N . TRP A 1 86 ? -13.432 -10.777 10.664 1.00 67.06 86 TRP A N 1
ATOM 648 C CA . TRP A 1 86 ? -13.039 -10.328 9.331 1.00 67.06 86 TRP A CA 1
ATOM 649 C C . TRP A 1 86 ? -11.617 -10.767 9.031 1.00 67.06 86 TRP A C 1
ATOM 651 O O . TRP A 1 86 ? -10.882 -11.262 9.884 1.00 67.06 86 TRP A O 1
ATOM 661 N N . ALA A 1 87 ? -11.297 -10.665 7.753 1.00 64.50 87 ALA A N 1
ATOM 662 C CA . ALA A 1 87 ? -10.442 -11.631 7.144 1.00 64.50 87 ALA A CA 1
ATOM 663 C C . ALA A 1 87 ? -9.897 -11.027 5.837 1.00 64.50 87 ALA A C 1
ATOM 665 O O . ALA A 1 87 ? -10.683 -10.661 4.964 1.00 64.50 87 ALA A O 1
ATOM 666 N N . VAL A 1 88 ? -8.583 -10.800 5.750 1.00 71.00 88 VAL A N 1
ATOM 667 C CA . VAL A 1 88 ? -7.937 -10.031 4.668 1.00 71.00 88 VAL A CA 1
ATOM 668 C C . VAL A 1 88 ? -7.109 -10.962 3.796 1.00 71.00 88 VAL A C 1
ATOM 670 O O . VAL A 1 88 ? -6.485 -11.888 4.303 1.00 71.00 88 VAL A O 1
ATOM 673 N N . ARG A 1 89 ? -7.130 -10.719 2.482 1.00 73.12 89 ARG A N 1
ATOM 674 C CA . ARG A 1 89 ? -6.331 -11.446 1.497 1.00 73.12 89 ARG A CA 1
ATOM 675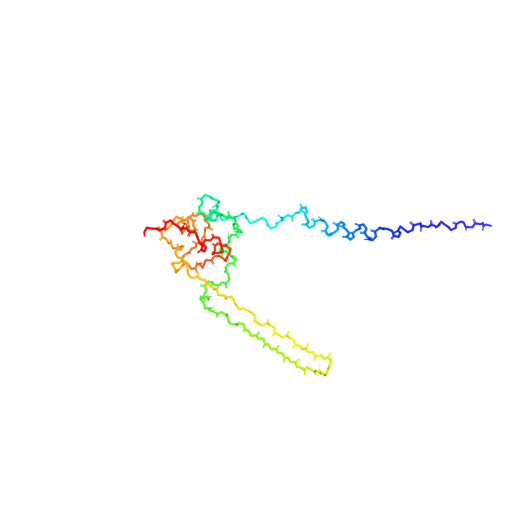 C C . ARG A 1 89 ? -5.193 -10.568 0.997 1.00 73.12 89 ARG A C 1
ATOM 677 O O . ARG A 1 89 ? -5.426 -9.429 0.595 1.00 73.12 89 ARG A O 1
ATOM 684 N N . GLU A 1 90 ? -4.013 -11.158 0.934 1.00 79.94 90 GLU A N 1
ATOM 685 C CA . GLU A 1 90 ? -2.867 -10.616 0.224 1.00 79.94 90 GLU A CA 1
ATOM 686 C C . GLU A 1 90 ? -2.918 -11.009 -1.264 1.00 79.94 90 GLU A C 1
ATOM 688 O O . GLU A 1 90 ? -3.294 -12.131 -1.621 1.00 79.94 90 GLU A O 1
ATOM 693 N N . PHE A 1 91 ? -2.620 -10.063 -2.158 1.00 80.12 91 PHE A N 1
ATOM 694 C CA . PHE A 1 91 ? -2.615 -10.301 -3.602 1.00 80.12 91 PHE A CA 1
ATOM 695 C C . PHE A 1 91 ? -1.184 -10.403 -4.123 1.00 80.12 91 PHE A C 1
ATOM 697 O O . PHE A 1 91 ? -0.392 -9.484 -3.935 1.00 80.12 91 PHE A O 1
ATOM 704 N N . GLU A 1 92 ? -0.897 -11.475 -4.860 1.00 81.56 92 GLU A N 1
ATOM 705 C CA . GLU A 1 92 ? 0.346 -11.625 -5.616 1.00 81.56 92 GLU A CA 1
ATOM 706 C C . GLU A 1 92 ? 0.445 -10.533 -6.696 1.00 81.56 92 GLU A C 1
ATOM 708 O O . GLU A 1 92 ? -0.448 -10.395 -7.541 1.00 81.56 92 GLU A O 1
ATOM 713 N N . ARG A 1 93 ? 1.533 -9.754 -6.674 1.00 87.12 93 ARG A N 1
ATOM 714 C CA . ARG A 1 93 ? 1.712 -8.566 -7.527 1.00 87.12 93 ARG A CA 1
ATOM 715 C C . ARG A 1 93 ? 1.683 -8.881 -9.019 1.00 87.12 93 ARG A C 1
ATOM 717 O O . ARG A 1 93 ? 1.068 -8.146 -9.793 1.00 87.12 93 ARG A O 1
ATOM 724 N N . ASP A 1 94 ? 2.293 -9.994 -9.413 1.00 84.88 94 ASP A N 1
ATOM 725 C CA . ASP A 1 94 ? 2.379 -10.420 -10.812 1.00 84.88 94 ASP A CA 1
ATOM 726 C C . ASP A 1 94 ? 0.989 -10.626 -11.422 1.00 84.88 94 ASP A C 1
ATOM 728 O O . ASP A 1 94 ? 0.732 -10.227 -12.560 1.00 84.88 94 ASP A O 1
ATOM 732 N N . THR A 1 95 ? 0.046 -11.155 -10.636 1.00 84.50 95 THR A N 1
ATOM 733 C CA . THR A 1 95 ? -1.340 -11.380 -11.080 1.00 84.50 95 THR A CA 1
ATOM 734 C C . THR A 1 95 ? -2.103 -10.084 -11.350 1.00 84.50 95 THR A C 1
ATOM 736 O O . THR A 1 95 ? -3.074 -10.088 -12.108 1.00 84.50 95 THR A O 1
ATOM 739 N N . LEU A 1 96 ? -1.652 -8.975 -10.761 1.00 84.50 96 LEU A N 1
ATOM 740 C CA . LEU A 1 96 ? -2.218 -7.639 -10.931 1.00 84.50 96 LEU A CA 1
ATOM 741 C C . LEU A 1 96 ? -1.489 -6.819 -12.007 1.00 84.50 96 LEU A C 1
ATOM 743 O O . LEU A 1 96 ? -1.824 -5.656 -12.215 1.00 84.50 96 LEU A O 1
ATOM 747 N N . GLY A 1 97 ? -0.486 -7.392 -12.682 1.00 86.56 97 GLY A N 1
ATOM 748 C CA . GLY A 1 97 ? 0.359 -6.645 -13.617 1.00 86.56 97 GLY A CA 1
ATOM 749 C C . GLY A 1 97 ? 1.263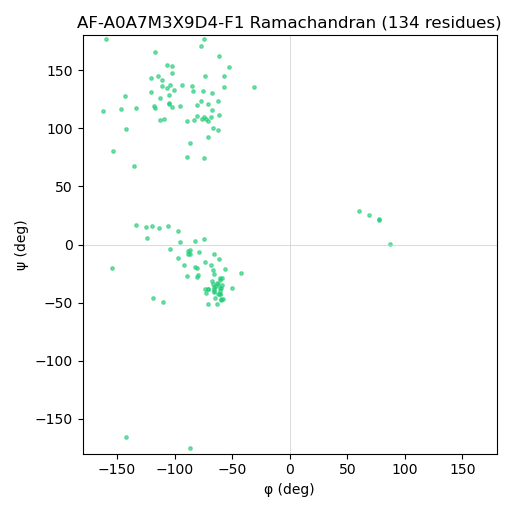 -5.624 -12.919 1.00 86.56 97 GLY A C 1
ATOM 750 O O . GLY A 1 97 ? 1.640 -4.627 -13.533 1.00 86.56 97 GLY A O 1
ATOM 751 N N . LEU A 1 98 ? 1.584 -5.868 -11.644 1.00 87.88 98 LEU A N 1
ATOM 752 C CA . LEU A 1 98 ? 2.508 -5.087 -10.810 1.00 87.88 98 LEU A CA 1
ATOM 753 C C . LEU A 1 98 ? 3.842 -5.822 -10.598 1.00 87.88 98 LEU A C 1
ATOM 755 O O . LEU A 1 98 ? 4.595 -5.499 -9.683 1.00 87.88 98 LEU A O 1
ATOM 759 N N . GLY A 1 99 ? 4.098 -6.837 -11.421 1.00 86.94 99 GLY A N 1
ATOM 760 C CA . GLY A 1 99 ? 5.321 -7.628 -11.405 1.00 86.94 99 GLY A CA 1
ATOM 761 C C . GLY A 1 99 ? 6.515 -6.932 -12.041 1.00 86.94 99 GLY A C 1
ATOM 762 O O . GLY A 1 99 ? 6.374 -5.891 -12.701 1.00 86.94 99 GLY A O 1
ATOM 763 N N . SER A 1 100 ? 7.689 -7.540 -11.880 1.00 86.62 100 SER A N 1
ATOM 764 C CA . SER A 1 100 ? 8.939 -7.056 -12.469 1.00 86.62 100 SER A CA 1
ATOM 765 C C . SER A 1 100 ? 8.824 -6.926 -13.998 1.00 86.62 100 SER A C 1
ATOM 767 O O . SER A 1 100 ? 8.162 -7.721 -14.671 1.00 86.62 100 SER A O 1
ATOM 769 N N . GLY A 1 101 ? 9.478 -5.916 -14.572 1.00 84.75 101 GLY A N 1
ATOM 770 C CA . GLY A 1 101 ? 9.400 -5.579 -15.996 1.00 84.75 101 GLY A CA 1
ATOM 771 C C . GLY A 1 101 ? 8.247 -4.639 -16.364 1.00 84.75 101 GLY A C 1
ATOM 772 O O . GLY A 1 101 ? 8.099 -4.276 -17.534 1.00 84.75 101 GLY A O 1
ATOM 773 N N . THR A 1 102 ? 7.448 -4.215 -15.383 1.00 88.06 102 THR A N 1
ATOM 774 C CA . THR A 1 102 ? 6.500 -3.101 -15.517 1.00 88.06 102 THR A CA 1
ATOM 775 C C . THR A 1 102 ? 7.076 -1.850 -14.862 1.00 88.06 102 THR A C 1
ATOM 777 O O . THR A 1 102 ? 7.865 -1.941 -13.925 1.00 88.06 102 THR A O 1
ATOM 780 N N . THR A 1 103 ? 6.673 -0.658 -15.314 1.00 88.94 103 THR A N 1
ATOM 781 C CA . THR A 1 103 ? 7.184 0.596 -14.723 1.00 88.94 103 THR A CA 1
ATOM 782 C C . THR A 1 103 ? 6.829 0.695 -13.237 1.00 88.94 103 THR A C 1
ATOM 784 O O . THR A 1 103 ? 7.637 1.158 -12.433 1.00 88.94 103 THR A O 1
ATOM 787 N N . VAL A 1 104 ? 5.629 0.237 -12.866 1.00 89.00 104 VAL A N 1
ATOM 788 C CA . VAL A 1 104 ? 5.180 0.216 -11.470 1.00 89.00 104 VAL A CA 1
ATOM 789 C C . VAL A 1 104 ? 5.935 -0.851 -10.675 1.00 89.00 104 VAL A C 1
ATOM 791 O O . VAL A 1 104 ? 6.519 -0.517 -9.651 1.00 89.00 104 VAL A O 1
ATOM 794 N N . GLY A 1 105 ? 5.992 -2.096 -11.158 1.00 89.50 105 GLY A N 1
ATOM 795 C CA . GLY A 1 105 ? 6.657 -3.202 -10.460 1.00 89.50 105 GLY A CA 1
ATOM 796 C C . GLY A 1 105 ? 8.149 -2.977 -10.232 1.00 89.50 105 GLY A C 1
ATOM 797 O O . GLY A 1 105 ? 8.635 -3.149 -9.117 1.00 89.50 105 GLY A O 1
ATOM 798 N N . ASP A 1 106 ? 8.859 -2.466 -11.239 1.00 90.25 106 ASP A N 1
ATOM 799 C CA . ASP A 1 106 ? 10.278 -2.122 -11.104 1.00 90.25 106 ASP A CA 1
ATOM 800 C C . ASP A 1 106 ? 10.497 -1.017 -10.055 1.00 90.25 106 ASP A C 1
ATOM 802 O O . ASP A 1 106 ? 11.498 -1.023 -9.337 1.00 90.25 106 ASP A O 1
ATOM 806 N N . THR A 1 107 ? 9.556 -0.071 -9.935 1.00 90.38 107 THR A N 1
ATOM 807 C CA . THR A 1 107 ? 9.626 0.991 -8.919 1.00 90.38 107 THR A CA 1
ATOM 808 C C . THR A 1 107 ? 9.368 0.445 -7.514 1.00 90.38 107 THR A C 1
ATOM 810 O O . THR A 1 107 ? 10.058 0.860 -6.578 1.00 90.38 107 THR A O 1
ATOM 813 N N . LEU A 1 108 ? 8.441 -0.511 -7.370 1.00 89.75 108 LEU A N 1
ATOM 814 C CA . LEU A 1 108 ? 8.144 -1.162 -6.091 1.00 89.75 108 LEU A CA 1
ATOM 815 C C . LEU A 1 108 ? 9.386 -1.859 -5.532 1.00 89.75 108 LEU A C 1
ATOM 817 O O . LEU A 1 108 ? 9.748 -1.640 -4.378 1.00 89.75 108 LEU A O 1
ATOM 821 N N . GLU A 1 109 ? 10.073 -2.626 -6.378 1.00 89.38 109 GLU A N 1
ATOM 822 C CA . GLU A 1 109 ? 11.252 -3.404 -5.989 1.00 89.38 109 GLU A CA 1
ATOM 823 C C . GLU A 1 109 ? 12.485 -2.527 -5.739 1.00 89.38 109 GLU A C 1
ATOM 825 O O . GLU A 1 109 ? 13.243 -2.748 -4.796 1.00 89.38 109 GLU A O 1
ATOM 830 N N . GLN A 1 110 ? 12.716 -1.518 -6.586 1.00 90.00 110 GLN A N 1
ATOM 831 C CA . GLN A 1 110 ? 13.962 -0.743 -6.552 1.00 90.00 110 GLN A CA 1
ATOM 832 C C . GLN A 1 110 ? 13.909 0.466 -5.619 1.00 90.00 110 GLN A C 1
ATOM 834 O O . GLN A 1 110 ? 14.958 0.924 -5.164 1.00 90.00 110 GLN A O 1
ATOM 839 N N . THR A 1 111 ? 12.718 1.027 -5.387 1.00 89.81 111 THR A N 1
ATOM 840 C CA . THR A 1 111 ? 12.562 2.283 -4.635 1.00 89.81 111 THR A CA 1
ATOM 841 C C . THR A 1 111 ? 11.729 2.116 -3.377 1.00 89.81 111 THR A C 1
ATOM 843 O O . THR A 1 111 ? 12.139 2.611 -2.330 1.00 89.81 111 THR A O 1
ATOM 846 N N . ASP A 1 112 ? 10.588 1.432 -3.468 1.00 88.88 112 ASP A N 1
ATOM 847 C CA . ASP A 1 112 ? 9.647 1.352 -2.343 1.00 88.88 112 ASP A CA 1
ATOM 848 C C . ASP A 1 112 ? 9.950 0.183 -1.395 1.00 88.88 112 ASP A C 1
ATOM 850 O O . ASP A 1 112 ? 9.355 0.096 -0.327 1.00 88.88 112 ASP A O 1
ATOM 854 N N . GLY A 1 113 ? 10.920 -0.667 -1.747 1.00 86.75 113 GLY A N 1
ATOM 855 C CA . GLY A 1 113 ? 11.458 -1.697 -0.863 1.00 86.75 113 GLY A CA 1
ATOM 856 C C . GLY A 1 113 ? 10.576 -2.933 -0.723 1.00 86.75 113 GLY A C 1
ATOM 857 O O . GLY A 1 113 ? 10.735 -3.646 0.261 1.00 86.75 113 GLY A O 1
ATOM 858 N N . LEU A 1 114 ? 9.675 -3.182 -1.680 1.00 87.50 114 LEU A N 1
ATOM 859 C CA . LEU A 1 114 ? 8.893 -4.415 -1.733 1.00 87.50 114 LEU A CA 1
ATOM 860 C C . LEU A 1 114 ? 9.740 -5.533 -2.353 1.00 87.50 114 LEU A C 1
ATOM 862 O O . LEU A 1 114 ? 10.160 -5.437 -3.508 1.00 87.50 114 LEU A O 1
ATOM 866 N N . ASP A 1 115 ? 9.971 -6.609 -1.615 1.00 81.81 115 ASP A N 1
ATOM 867 C CA . ASP A 1 115 ? 10.693 -7.787 -2.080 1.00 81.81 115 ASP A CA 1
ATOM 868 C C . ASP A 1 115 ? 9.768 -8.791 -2.795 1.00 81.81 115 ASP A C 1
ATOM 870 O O . ASP A 1 115 ? 8.610 -8.501 -3.074 1.00 81.81 115 ASP A O 1
ATOM 874 N N . ALA A 1 116 ? 10.270 -9.961 -3.193 1.00 78.75 116 ALA A N 1
ATOM 875 C CA . ALA A 1 116 ? 9.475 -10.944 -3.939 1.00 78.75 116 ALA A CA 1
ATOM 876 C C . ALA A 1 116 ? 8.423 -11.700 -3.096 1.00 78.75 116 ALA A C 1
ATOM 878 O O . ALA A 1 116 ? 7.559 -12.359 -3.671 1.00 78.75 116 ALA A O 1
ATOM 879 N N . ASN A 1 117 ? 8.511 -11.649 -1.768 1.00 77.69 117 ASN A N 1
ATOM 880 C CA . ASN A 1 117 ? 7.589 -12.303 -0.839 1.00 77.69 117 ASN A CA 1
ATOM 881 C C . ASN A 1 117 ? 6.434 -11.379 -0.426 1.00 77.69 117 ASN A C 1
ATOM 883 O O . ASN A 1 117 ? 5.403 -11.875 0.023 1.00 77.69 117 ASN A O 1
ATOM 887 N N . ASP A 1 118 ? 6.592 -10.071 -0.627 1.00 82.19 118 ASP A N 1
ATOM 888 C CA . ASP A 1 118 ? 5.576 -9.067 -0.326 1.00 82.19 118 ASP A CA 1
ATOM 889 C C . ASP A 1 118 ? 4.435 -9.047 -1.355 1.00 82.19 118 ASP A C 1
ATOM 891 O O . ASP A 1 118 ? 4.640 -8.948 -2.573 1.00 82.19 118 ASP A O 1
ATOM 895 N N . GLY A 1 119 ? 3.195 -9.037 -0.882 1.00 82.50 119 GLY A N 1
ATOM 896 C CA . GLY A 1 119 ? 2.022 -8.791 -1.708 1.00 82.50 119 GLY A CA 1
ATOM 897 C C . GLY A 1 119 ? 1.852 -7.330 -2.116 1.00 82.50 119 GLY A C 1
ATOM 898 O O . GLY A 1 119 ? 2.611 -6.434 -1.753 1.00 82.50 119 GLY A O 1
ATOM 899 N N . ALA A 1 120 ? 0.822 -7.071 -2.922 1.00 86.50 120 ALA A N 1
ATOM 900 C CA . ALA A 1 120 ? 0.483 -5.721 -3.356 1.00 86.50 120 ALA A CA 1
ATOM 901 C C . ALA A 1 120 ? -0.232 -4.928 -2.236 1.00 86.50 120 ALA A C 1
ATOM 903 O O . ALA A 1 120 ? -1.312 -5.346 -1.800 1.00 86.50 120 ALA A O 1
ATOM 904 N N . PRO A 1 121 ? 0.283 -3.750 -1.825 1.00 86.31 121 PRO A N 1
ATOM 905 C CA . PRO A 1 121 ? -0.403 -2.861 -0.890 1.00 86.31 121 PRO A CA 1
ATOM 906 C C . PRO A 1 121 ? -1.789 -2.450 -1.400 1.00 86.31 121 PRO A C 1
ATOM 908 O O . PRO A 1 121 ? -1.974 -2.121 -2.572 1.00 86.31 121 PRO A O 1
ATOM 911 N N . ALA A 1 122 ? -2.800 -2.469 -0.532 1.00 85.31 122 ALA A N 1
ATOM 912 C CA . ALA A 1 122 ? -4.194 -2.280 -0.947 1.00 85.31 122 ALA A CA 1
ATOM 913 C C . ALA A 1 122 ? -4.478 -0.892 -1.557 1.00 85.31 122 ALA A C 1
ATOM 915 O O . ALA A 1 122 ? -5.320 -0.751 -2.449 1.00 85.31 122 ALA A O 1
ATOM 916 N N . ASP A 1 123 ? -3.787 0.142 -1.086 1.00 83.56 123 ASP A N 1
ATOM 917 C CA . ASP A 1 123 ? -3.871 1.498 -1.620 1.00 83.56 123 ASP A CA 1
ATOM 918 C C . ASP A 1 123 ? -3.217 1.619 -3.004 1.00 83.56 123 ASP A C 1
ATOM 920 O O . ASP A 1 123 ? -3.805 2.247 -3.889 1.00 83.56 123 ASP A O 1
ATOM 924 N N . LEU A 1 124 ? -2.091 0.938 -3.233 1.00 87.50 124 LEU A N 1
ATOM 925 C CA . LEU A 1 124 ? -1.477 0.780 -4.550 1.00 87.50 124 LEU A CA 1
ATOM 926 C C . LEU A 1 124 ? -2.432 0.088 -5.527 1.00 87.50 124 LEU A C 1
ATOM 928 O O . LEU A 1 124 ? -2.620 0.583 -6.639 1.00 87.50 124 LEU A O 1
ATOM 932 N N . ILE A 1 125 ? -3.084 -1.009 -5.124 1.00 87.12 125 ILE A N 1
ATOM 933 C CA . ILE A 1 125 ? -4.081 -1.698 -5.966 1.00 87.12 125 ILE A CA 1
ATOM 934 C C . ILE A 1 125 ? 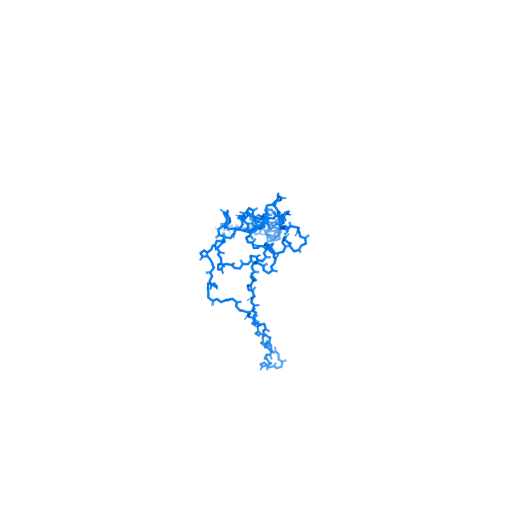-5.210 -0.733 -6.335 1.00 87.12 125 ILE A C 1
ATOM 936 O O . ILE A 1 125 ? -5.580 -0.610 -7.501 1.00 87.12 125 ILE A O 1
ATOM 940 N N . ARG A 1 126 ? -5.739 0.004 -5.351 1.00 84.31 126 ARG A N 1
ATOM 941 C CA . ARG A 1 126 ? -6.805 0.989 -5.578 1.00 84.31 126 ARG A CA 1
ATOM 942 C C . ARG A 1 126 ? -6.386 2.080 -6.570 1.00 84.31 126 ARG A C 1
ATOM 944 O O . ARG A 1 126 ? -7.230 2.549 -7.327 1.00 84.31 126 ARG A O 1
ATOM 951 N N . HIS A 1 127 ? -5.119 2.491 -6.565 1.00 83.12 127 HIS A N 1
ATOM 952 C CA . HIS A 1 127 ? -4.600 3.504 -7.487 1.00 83.12 127 HIS A CA 1
ATOM 953 C C . HIS A 1 127 ? -4.265 2.962 -8.880 1.00 83.12 127 HIS A C 1
ATOM 955 O O . HIS A 1 127 ? -4.355 3.714 -9.849 1.00 83.12 127 HIS A O 1
ATOM 961 N N . THR A 1 128 ? -3.923 1.679 -8.994 1.00 84.62 128 THR A N 1
ATOM 962 C CA . THR A 1 128 ? -3.497 1.046 -10.253 1.00 84.62 128 THR A CA 1
ATOM 963 C C . THR A 1 128 ? -4.617 0.307 -10.990 1.00 84.62 128 THR A C 1
ATOM 965 O O . THR A 1 128 ? -4.439 -0.009 -12.160 1.00 84.62 128 THR A O 1
ATOM 968 N N . PHE A 1 129 ? -5.781 0.082 -10.362 1.00 83.25 129 PHE A N 1
ATOM 969 C CA . PHE A 1 129 ? -6.855 -0.794 -10.868 1.00 83.25 129 PHE A CA 1
ATOM 970 C C . PHE A 1 129 ? -7.285 -0.534 -12.325 1.00 83.25 129 PHE A C 1
ATOM 972 O O . PHE A 1 129 ? -7.545 -1.478 -13.063 1.00 83.25 129 PHE A O 1
ATOM 979 N N . ASP A 1 130 ? -7.317 0.735 -12.743 1.00 82.12 130 ASP A N 1
ATOM 980 C CA . ASP A 1 130 ? -7.679 1.157 -14.106 1.00 82.12 130 ASP A CA 1
ATOM 981 C C . ASP A 1 130 ? -6.535 1.910 -14.816 1.00 82.12 130 ASP A C 1
ATOM 983 O O . ASP A 1 130 ? -6.755 2.620 -15.802 1.00 82.12 130 ASP A O 1
ATOM 987 N N . GLN A 1 131 ? -5.307 1.807 -14.301 1.00 80.00 131 GLN A N 1
ATOM 988 C CA . GLN A 1 131 ? -4.135 2.482 -14.857 1.00 80.00 131 GLN A CA 1
ATOM 989 C C . GLN A 1 131 ? -3.273 1.507 -15.656 1.00 80.00 131 GLN A C 1
ATOM 991 O O . GLN A 1 131 ? -3.150 0.329 -15.331 1.00 80.00 131 GLN A O 1
ATOM 996 N N . SER A 1 132 ? -2.626 2.014 -16.706 1.00 78.06 132 SER A N 1
ATOM 997 C CA . SER A 1 132 ? -1.565 1.256 -17.366 1.00 78.06 132 SER A CA 1
ATOM 998 C C . SER A 1 132 ? -0.350 1.211 -16.446 1.00 78.06 132 SER A C 1
ATOM 1000 O O . SER A 1 132 ? 0.210 2.253 -16.116 1.00 78.06 132 SER A O 1
ATOM 1002 N N . THR A 1 133 ? 0.086 0.012 -16.073 1.00 75.81 133 THR A N 1
ATOM 1003 C CA . THR A 1 133 ? 1.275 -0.196 -15.232 1.00 75.81 133 THR A CA 1
ATOM 1004 C C . THR A 1 133 ? 2.584 -0.149 -16.034 1.00 75.81 133 THR A C 1
ATOM 1006 O O . THR A 1 133 ? 3.674 -0.321 -15.484 1.00 75.81 133 THR A O 1
ATOM 1009 N N . GLY A 1 134 ? 2.500 0.124 -17.343 1.00 67.94 134 GLY A N 1
ATOM 1010 C CA . GLY A 1 134 ? 3.659 0.246 -18.229 1.00 67.94 134 GLY A CA 1
ATOM 1011 C C . GLY A 1 134 ? 4.271 -1.092 -18.653 1.00 67.94 134 GLY A C 1
ATOM 1012 O O . GLY A 1 134 ? 5.442 -1.120 -19.021 1.00 67.94 134 GLY A O 1
ATOM 1013 N N . GLY A 1 135 ? 3.509 -2.188 -18.588 1.00 59.97 135 GLY A N 1
ATOM 1014 C CA . GLY A 1 135 ? 3.897 -3.483 -19.156 1.00 59.97 135 GLY A CA 1
ATOM 1015 C C . GLY A 1 135 ? 3.816 -3.500 -20.688 1.00 59.97 135 GLY A C 1
ATOM 1016 O O . GLY A 1 135 ? 2.950 -2.846 -21.274 1.00 59.97 135 GLY A O 1
ATOM 1017 N N . SER A 1 136 ? 4.741 -4.228 -21.326 1.00 47.53 136 SER A N 1
ATOM 1018 C CA . SER A 1 136 ? 4.770 -4.482 -22.780 1.00 47.53 136 SER A CA 1
ATOM 1019 C C . SER A 1 136 ? 3.976 -5.724 -23.164 1.00 47.53 136 SER A C 1
ATOM 1021 O O . SER A 1 136 ? 4.046 -6.710 -22.399 1.00 47.53 136 SER A O 1
#

Radius of gyration: 25.59 Å; Cα contacts (8 Å, |Δi|>4): 166; chains: 1; bounding box: 49×58×82 Å

Foldseek 3Di:
DDDDDDDPPDPPCPVVVVVVCVVCVVVVDPPQFQAAAPLLDCVQLNHGHHQDDPVPDPCLPPQDWDDWDWDWDPPDPPDIDIDIDDIDHFAQCVVLVLDPQFQSVVSCVPPSPDDNSHGDDPVSCVRRVPPRRRHD